Protein AF-A0A9D0AAE1-F1 (afdb_monomer)

Solvent-accessible surface area (backbone atoms only — not comparable to full-atom values): 6108 Å² total; per-residue (Å²): 136,85,83,79,56,70,68,61,56,51,55,58,54,59,68,72,68,62,83,72,85,78,76,74,81,76,76,51,32,42,63,48,77,49,79,43,79,76,50,84,90,41,72,46,78,46,79,41,51,88,58,98,74,83,57,52,73,52,74,47,78,72,99,75,62,46,80,45,76,46,56,83,88,45,45,70,37,91,86,57,73,97,72,81,91,70,90,71,112

Structure (mmCIF, N/CA/C/O backbone):
data_AF-A0A9D0AAE1-F1
#
_entry.id   AF-A0A9D0AAE1-F1
#
loop_
_atom_site.group_P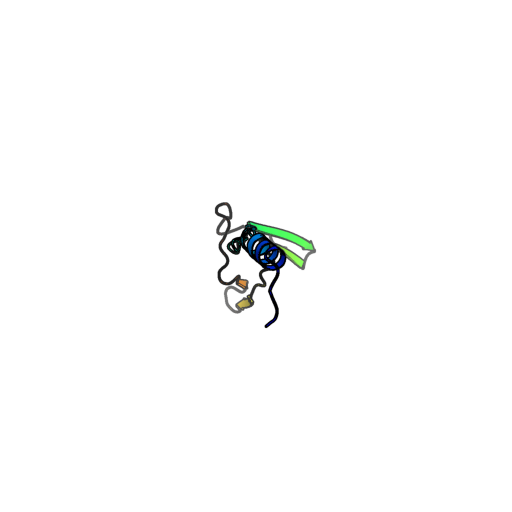DB
_atom_site.id
_atom_site.type_symbol
_atom_site.label_atom_id
_atom_site.label_alt_id
_atom_site.label_comp_id
_atom_site.label_asym_id
_atom_site.label_entity_id
_atom_site.label_seq_id
_atom_site.pdb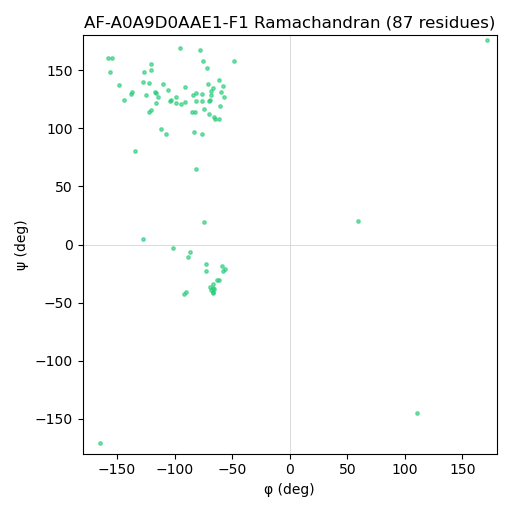x_PDB_ins_code
_atom_site.Cartn_x
_atom_site.Cartn_y
_atom_site.Cartn_z
_atom_site.occupancy
_atom_site.B_iso_or_equiv
_atom_site.auth_seq_id
_atom_site.auth_comp_id
_atom_site.auth_asym_id
_atom_site.auth_atom_id
_atom_site.pdbx_PDB_model_num
ATOM 1 N N . MET A 1 1 ? 10.880 0.834 -67.725 1.00 48.19 1 MET A N 1
ATOM 2 C CA . MET A 1 1 ? 11.644 0.398 -66.530 1.00 48.19 1 MET A CA 1
ATOM 3 C C . MET A 1 1 ? 12.053 1.647 -65.752 1.00 48.19 1 MET A C 1
ATOM 5 O O . MET A 1 1 ? 12.785 2.467 -66.292 1.00 48.19 1 MET A O 1
ATOM 9 N N . LYS A 1 2 ? 11.477 1.882 -64.564 1.00 53.44 2 LYS A N 1
ATOM 10 C CA . LYS A 1 2 ? 11.603 3.151 -63.818 1.00 53.44 2 LYS A CA 1
ATOM 11 C C . LYS A 1 2 ? 12.897 3.131 -62.994 1.00 53.44 2 LYS A C 1
ATOM 13 O O . LYS A 1 2 ? 13.035 2.295 -62.108 1.00 53.44 2 LYS A O 1
ATOM 18 N N . LYS A 1 3 ? 13.859 3.999 -63.325 1.00 58.91 3 LYS A N 1
ATOM 19 C CA . LYS A 1 3 ? 15.150 4.100 -62.623 1.00 58.91 3 LYS A CA 1
ATOM 20 C C . LYS A 1 3 ? 14.909 4.697 -61.234 1.00 58.91 3 LYS A C 1
ATOM 22 O O . LYS A 1 3 ? 14.488 5.845 -61.127 1.00 58.91 3 LYS A O 1
ATOM 27 N N . ILE A 1 4 ? 15.116 3.909 -60.184 1.00 61.81 4 ILE A N 1
ATOM 28 C CA . ILE A 1 4 ? 15.025 4.381 -58.799 1.00 61.81 4 ILE A CA 1
ATOM 29 C C . ILE A 1 4 ? 16.298 5.189 -58.513 1.00 61.81 4 ILE A C 1
ATOM 31 O O . ILE A 1 4 ? 17.405 4.704 -58.730 1.00 61.81 4 ILE A O 1
ATOM 35 N N . SER A 1 5 ? 16.133 6.447 -58.099 1.00 65.38 5 SER A N 1
ATOM 36 C CA . SER A 1 5 ? 17.237 7.367 -57.802 1.00 65.38 5 SER A CA 1
ATOM 37 C C . SER A 1 5 ? 17.991 6.911 -56.551 1.00 65.38 5 SER A C 1
ATOM 39 O O . SER A 1 5 ? 17.367 6.649 -55.523 1.00 65.38 5 SER A O 1
ATOM 41 N N . GLY A 1 6 ? 19.32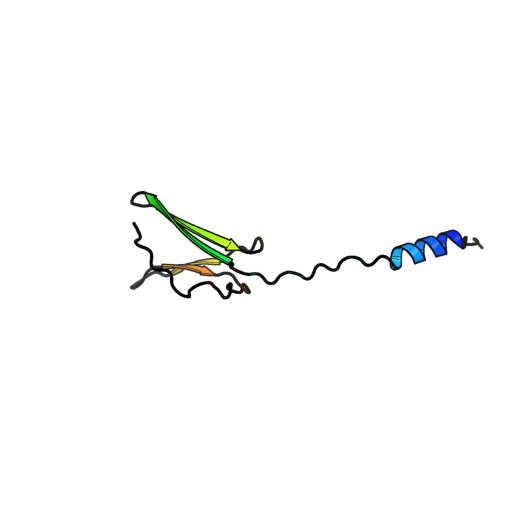7 6.869 -56.610 1.00 63.38 6 GLY A N 1
ATOM 42 C CA . GLY A 1 6 ? 20.186 6.499 -55.474 1.00 63.38 6 GLY A CA 1
ATOM 43 C C . GLY A 1 6 ? 19.969 7.362 -54.223 1.00 63.38 6 GLY A C 1
ATOM 44 O O . GLY A 1 6 ? 20.220 6.910 -53.111 1.00 63.38 6 GLY A O 1
ATOM 45 N N . SER A 1 7 ? 19.402 8.562 -54.384 1.00 62.66 7 SER A N 1
ATOM 46 C CA . SER A 1 7 ? 19.014 9.431 -53.269 1.00 62.66 7 SER A CA 1
ATOM 47 C C . SER A 1 7 ? 17.864 8.845 -52.429 1.00 62.66 7 SER A C 1
ATOM 49 O O . SER A 1 7 ? 17.875 8.957 -51.207 1.00 62.66 7 SER A O 1
ATOM 51 N N . VAL A 1 8 ? 16.923 8.122 -53.051 1.00 62.72 8 VAL A N 1
ATOM 52 C CA . VAL A 1 8 ? 15.825 7.433 -52.341 1.00 62.72 8 VAL A CA 1
ATOM 53 C C . VAL A 1 8 ? 16.363 6.259 -51.519 1.00 62.72 8 VAL A C 1
ATOM 55 O O . VAL A 1 8 ? 15.904 6.019 -50.405 1.00 62.72 8 VAL A O 1
ATOM 58 N N . PHE A 1 9 ? 17.377 5.562 -52.040 1.00 61.00 9 PHE A N 1
ATOM 59 C CA . PHE A 1 9 ? 18.035 4.463 -51.334 1.00 61.00 9 PHE A CA 1
ATOM 60 C C . PHE A 1 9 ? 18.839 4.966 -50.124 1.00 61.00 9 PHE A C 1
ATOM 62 O O . PHE A 1 9 ? 18.795 4.363 -49.055 1.00 61.00 9 PHE A O 1
ATOM 69 N N . PHE A 1 10 ? 19.505 6.117 -50.262 1.00 64.38 10 PHE A N 1
ATOM 70 C CA . PHE A 1 10 ? 20.271 6.744 -49.183 1.00 64.38 10 PHE A CA 1
ATOM 71 C C . PHE A 1 10 ? 19.380 7.227 -48.026 1.00 64.38 10 PHE A C 1
ATOM 73 O O . PHE A 1 10 ? 19.711 7.000 -46.865 1.00 64.38 10 PHE A O 1
ATOM 80 N N . PHE A 1 11 ? 18.216 7.818 -48.321 1.00 61.38 11 PHE A N 1
ATOM 81 C CA . PHE A 1 11 ? 17.255 8.232 -47.288 1.00 61.38 11 PHE A CA 1
ATOM 82 C C . PHE A 1 11 ? 16.626 7.045 -46.541 1.00 61.38 11 PHE A C 1
ATOM 84 O O . PHE A 1 11 ? 16.448 7.121 -45.326 1.00 61.38 11 PHE A O 1
ATOM 91 N N . PHE A 1 12 ? 16.338 5.935 -47.231 1.00 61.50 12 PHE A N 1
ATOM 92 C CA . PHE A 1 12 ? 15.863 4.706 -46.581 1.00 61.50 12 PHE A CA 1
ATOM 93 C C . PHE A 1 12 ? 16.926 4.082 -45.672 1.00 61.50 12 PHE A C 1
ATOM 95 O O . PHE A 1 12 ? 16.603 3.622 -44.579 1.00 61.50 12 PHE A O 1
ATOM 102 N N . PHE A 1 13 ? 18.194 4.112 -46.088 1.00 63.75 13 PHE A N 1
ATOM 103 C CA . PHE A 1 13 ? 19.299 3.619 -45.271 1.00 63.75 13 PHE A CA 1
ATOM 104 C C . PHE A 1 13 ? 19.503 4.490 -44.022 1.00 63.75 13 PHE A C 1
ATOM 106 O O . PHE A 1 13 ? 19.624 3.958 -42.921 1.00 63.75 13 PHE A O 1
ATOM 113 N N . LEU A 1 14 ? 19.424 5.820 -44.154 1.00 63.69 14 LEU A N 1
ATOM 114 C CA . LEU A 1 14 ? 19.593 6.764 -43.041 1.00 63.69 14 LEU A CA 1
ATOM 115 C C . LEU A 1 14 ? 18.509 6.622 -41.953 1.00 63.69 14 LEU A C 1
ATOM 117 O O . LEU A 1 14 ? 18.797 6.824 -40.776 1.00 63.69 14 LEU A O 1
ATOM 121 N N . LEU A 1 15 ? 17.285 6.217 -42.317 1.00 62.53 15 LEU A N 1
ATOM 122 C CA . LEU A 1 15 ? 16.193 6.010 -41.356 1.00 62.53 15 LEU A CA 1
ATOM 123 C C . LEU A 1 15 ? 16.369 4.744 -40.492 1.00 62.53 15 LEU A C 1
ATOM 125 O O . LEU A 1 15 ? 15.804 4.667 -39.406 1.00 62.53 15 LEU A O 1
ATOM 129 N N . THR A 1 16 ? 17.152 3.760 -40.951 1.00 64.62 16 THR A N 1
ATOM 130 C CA . THR A 1 16 ? 17.358 2.480 -40.238 1.00 64.62 16 THR A CA 1
ATOM 131 C C . THR A 1 16 ? 18.501 2.483 -39.221 1.00 64.62 16 THR A C 1
ATOM 133 O O . THR A 1 16 ? 18.607 1.547 -38.434 1.00 64.62 16 THR A O 1
ATOM 136 N N . ILE A 1 17 ? 19.348 3.519 -39.211 1.00 69.38 17 ILE A N 1
ATOM 137 C CA . ILE A 1 17 ? 20.556 3.581 -38.362 1.00 69.38 17 ILE A CA 1
ATOM 138 C C . ILE A 1 17 ? 20.372 4.446 -37.111 1.00 69.38 17 ILE A C 1
ATOM 140 O O . ILE A 1 17 ? 21.291 4.546 -36.302 1.00 69.38 17 ILE A O 1
ATOM 144 N N . LEU A 1 18 ? 19.211 5.086 -36.938 1.00 72.25 18 LEU A N 1
ATOM 145 C CA . LEU A 1 18 ? 18.932 5.859 -35.733 1.00 72.25 18 LEU A CA 1
ATOM 146 C C . LEU A 1 18 ? 18.659 4.887 -34.572 1.00 72.25 18 LEU A C 1
ATOM 148 O O . LEU A 1 18 ? 17.682 4.137 -34.637 1.00 72.25 18 LEU A O 1
ATOM 152 N N . PRO A 1 19 ? 19.488 4.869 -33.510 1.00 70.94 19 PRO A N 1
ATOM 153 C CA . PRO A 1 19 ? 19.211 4.056 -32.338 1.00 70.94 19 PRO A CA 1
ATOM 154 C C . PRO A 1 19 ? 17.942 4.593 -31.677 1.00 70.94 19 PRO A C 1
ATOM 156 O O . PRO A 1 19 ? 17.936 5.673 -31.086 1.00 70.94 19 PRO A O 1
ATOM 159 N N . VAL A 1 20 ? 16.849 3.842 -31.788 1.00 74.31 20 VAL A N 1
ATOM 160 C CA . VAL A 1 20 ? 15.653 4.108 -30.992 1.00 74.31 20 VAL A CA 1
ATOM 161 C C . VAL A 1 20 ? 16.014 3.745 -29.551 1.00 74.31 20 VAL A C 1
ATOM 163 O O . VAL A 1 20 ? 16.445 2.610 -29.323 1.00 74.31 20 VAL A O 1
ATOM 166 N N . PRO A 1 21 ? 15.890 4.657 -28.572 1.00 75.56 21 PRO A N 1
ATOM 167 C CA . PRO A 1 21 ? 16.089 4.285 -27.182 1.00 75.56 21 PRO A CA 1
ATOM 168 C C . PRO A 1 21 ? 15.045 3.226 -26.818 1.00 75.56 21 PRO A C 1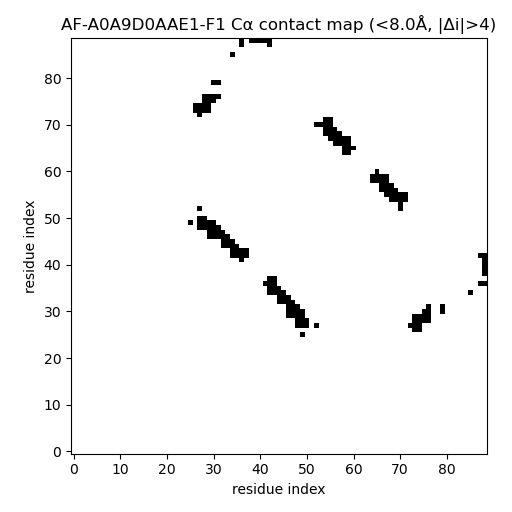
ATOM 170 O O . PRO A 1 21 ? 13.853 3.509 -26.709 1.00 75.56 21 PRO A O 1
ATOM 173 N N . VAL A 1 22 ? 15.490 1.978 -26.662 1.00 70.75 22 VAL A N 1
ATOM 174 C CA . VAL A 1 22 ? 14.667 0.914 -26.091 1.00 70.75 22 VAL A CA 1
ATOM 175 C C . VAL A 1 22 ? 14.639 1.161 -24.589 1.00 70.75 22 VAL A C 1
ATOM 177 O O . VAL A 1 22 ? 15.560 0.785 -23.865 1.00 70.75 22 VAL A O 1
ATOM 180 N N . GLN A 1 23 ? 13.597 1.846 -24.121 1.00 72.69 23 GLN A N 1
ATOM 181 C CA . GLN A 1 23 ? 13.332 1.980 -22.694 1.00 72.69 23 GLN A CA 1
ATOM 182 C C . GLN A 1 23 ? 12.997 0.583 -22.157 1.00 72.69 23 GLN A C 1
ATOM 184 O O . GLN A 1 23 ? 11.952 0.015 -22.482 1.00 72.69 23 GLN A O 1
ATOM 189 N N . ALA A 1 24 ? 13.893 0.002 -21.357 1.00 72.31 24 ALA A N 1
ATOM 190 C CA . ALA A 1 24 ? 13.574 -1.216 -20.629 1.00 72.31 24 ALA A CA 1
ATOM 191 C C . ALA A 1 24 ? 12.378 -0.936 -19.708 1.00 72.31 24 ALA A C 1
ATOM 193 O O . ALA A 1 24 ? 12.372 0.065 -18.990 1.00 72.31 24 ALA A O 1
ATOM 194 N N . ALA A 1 25 ? 11.369 -1.808 -19.732 1.00 73.25 25 ALA A N 1
ATOM 195 C CA . ALA A 1 25 ? 10.247 -1.695 -18.812 1.00 73.25 25 ALA A CA 1
ATOM 196 C C . ALA A 1 25 ? 10.773 -1.810 -17.376 1.00 73.25 25 ALA A C 1
ATOM 198 O O . ALA A 1 25 ? 11.385 -2.820 -17.009 1.00 73.25 25 ALA A O 1
ATOM 199 N N . GLU A 1 26 ? 10.567 -0.766 -16.574 1.00 81.88 26 GLU A N 1
ATOM 200 C CA . GLU A 1 26 ? 10.933 -0.804 -15.166 1.00 81.88 26 GLU A CA 1
ATOM 201 C C . GLU A 1 26 ? 10.151 -1.908 -14.453 1.00 81.88 26 GLU A C 1
ATOM 203 O O . GLU A 1 26 ? 8.971 -2.146 -14.723 1.00 81.88 26 GLU A O 1
ATOM 208 N N . LYS A 1 27 ? 10.811 -2.606 -13.525 1.00 90.75 27 LYS A N 1
ATOM 209 C CA . LYS A 1 27 ? 10.133 -3.620 -12.716 1.00 90.75 27 LYS A CA 1
ATOM 210 C C . LYS A 1 27 ? 9.145 -2.919 -11.775 1.00 90.75 27 LYS A C 1
ATOM 212 O O . LYS A 1 27 ? 9.574 -2.009 -11.058 1.00 90.75 27 LYS A O 1
ATOM 217 N N . PRO A 1 28 ? 7.868 -3.340 -11.727 1.00 94.88 28 PRO A N 1
ATOM 218 C CA . PRO A 1 28 ? 6.898 -2.764 -10.806 1.00 94.88 28 PRO A CA 1
ATOM 219 C C . PRO A 1 28 ? 7.398 -2.884 -9.368 1.00 94.88 28 PRO A C 1
ATOM 221 O O . PRO A 1 28 ? 7.772 -3.975 -8.928 1.00 94.88 28 PRO A O 1
ATOM 224 N N . THR A 1 29 ? 7.428 -1.769 -8.646 1.00 96.25 29 THR A N 1
ATOM 225 C CA . THR A 1 29 ? 7.980 -1.690 -7.292 1.00 96.25 29 THR A CA 1
ATOM 226 C C . THR A 1 29 ? 7.087 -0.835 -6.400 1.00 96.25 29 THR A C 1
ATOM 228 O O . THR A 1 29 ? 6.743 0.292 -6.755 1.00 96.25 29 THR A O 1
ATOM 231 N N . LEU A 1 30 ? 6.733 -1.368 -5.229 1.00 96.12 30 LEU A N 1
ATOM 232 C CA . LEU A 1 30 ? 6.139 -0.615 -4.129 1.00 96.12 30 LEU A CA 1
ATOM 233 C C . LEU A 1 30 ? 7.262 0.066 -3.338 1.00 96.12 30 LEU A C 1
ATOM 235 O O . LEU A 1 30 ? 8.108 -0.603 -2.743 1.00 96.12 30 LEU A O 1
ATOM 239 N N . GLU A 1 31 ? 7.287 1.394 -3.374 1.00 95.62 31 GLU A N 1
ATOM 240 C CA . GLU A 1 31 ? 8.367 2.217 -2.826 1.00 95.62 31 GLU A CA 1
ATOM 241 C C . GLU A 1 31 ? 8.135 2.593 -1.365 1.00 95.62 31 GLU A C 1
ATOM 243 O O . GLU A 1 31 ? 9.071 2.589 -0.565 1.00 95.62 31 GLU A O 1
ATOM 248 N N . SER A 1 32 ? 6.895 2.934 -1.015 1.00 95.44 32 SER A N 1
ATOM 249 C CA . SER A 1 32 ? 6.525 3.283 0.352 1.00 95.44 32 SER A CA 1
ATOM 250 C C . SER A 1 32 ? 5.032 3.116 0.612 1.00 95.44 32 SER A C 1
ATOM 252 O O . SER A 1 32 ? 4.205 3.097 -0.305 1.00 95.44 32 SER A O 1
ATOM 254 N N . ILE A 1 33 ? 4.703 3.013 1.897 1.00 94.69 33 ILE A N 1
ATOM 255 C CA . ILE A 1 33 ? 3.341 3.031 2.420 1.00 94.69 33 ILE A CA 1
ATOM 256 C C . ILE A 1 33 ? 3.291 4.143 3.462 1.00 94.69 33 ILE A C 1
ATOM 258 O O . ILE A 1 33 ? 4.139 4.189 4.354 1.00 94.69 33 ILE A O 1
ATOM 262 N N . THR A 1 34 ? 2.320 5.042 3.350 1.00 93.06 34 THR A N 1
ATOM 263 C CA . THR A 1 34 ? 2.055 6.058 4.371 1.00 93.06 34 THR A CA 1
ATOM 264 C C . THR A 1 34 ? 0.643 5.920 4.903 1.00 93.06 34 THR A C 1
ATOM 266 O O . THR A 1 34 ? -0.267 5.466 4.208 1.00 93.06 34 THR A O 1
ATOM 269 N N . PHE A 1 35 ? 0.475 6.310 6.159 1.00 92.38 35 PHE A N 1
ATOM 270 C CA . PHE A 1 35 ? -0.776 6.214 6.886 1.00 92.38 35 PHE A CA 1
ATOM 271 C C . PHE A 1 35 ? -1.128 7.580 7.475 1.00 92.38 35 PHE A C 1
ATOM 273 O O . PHE A 1 35 ? -0.248 8.297 7.954 1.00 92.38 35 PHE A O 1
ATOM 280 N N . LYS A 1 36 ? -2.409 7.943 7.429 1.00 92.06 36 LYS A N 1
ATOM 281 C CA . LYS A 1 36 ? -2.930 9.166 8.035 1.00 92.06 36 LYS A CA 1
ATOM 282 C C . LYS A 1 36 ? -4.321 8.921 8.608 1.00 92.06 36 LYS A C 1
ATOM 284 O O . LYS A 1 36 ? -5.235 8.579 7.861 1.00 92.06 36 LYS A O 1
ATOM 289 N N . THR A 1 37 ? -4.503 9.197 9.894 1.00 92.06 37 THR A N 1
ATOM 290 C CA . THR A 1 37 ? -5.836 9.327 10.494 1.00 92.06 37 THR A CA 1
ATOM 291 C C . THR A 1 37 ? -6.497 10.597 9.965 1.00 92.06 37 THR A C 1
ATOM 293 O O . THR A 1 37 ? -5.915 11.684 10.031 1.00 92.06 37 THR A O 1
ATOM 296 N N . LEU A 1 38 ? -7.687 10.466 9.383 1.00 90.31 38 LEU A N 1
ATOM 297 C CA . LEU A 1 38 ? -8.470 11.598 8.887 1.00 90.31 38 LEU A CA 1
ATOM 298 C C . LEU A 1 38 ? -9.425 12.111 9.972 1.00 90.31 38 LEU A C 1
ATOM 300 O O . LEU A 1 38 ? -9.539 13.320 10.157 1.00 90.31 38 LEU A O 1
ATOM 304 N N . ASP A 1 39 ? -10.071 11.192 10.691 1.00 89.88 39 ASP A N 1
ATOM 305 C CA . ASP A 1 39 ? -10.948 11.434 11.843 1.00 89.88 39 ASP A CA 1
ATOM 306 C C . ASP A 1 39 ? -11.183 10.123 12.617 1.00 89.88 39 ASP A C 1
ATOM 308 O O . ASP A 1 39 ? -10.551 9.110 12.325 1.00 89.88 39 ASP A O 1
ATOM 312 N N . THR A 1 40 ? -12.106 10.133 13.585 1.00 86.69 40 THR A N 1
ATOM 313 C CA . THR A 1 40 ? -12.429 8.996 14.464 1.00 86.69 40 THR A CA 1
ATOM 314 C C . THR A 1 40 ? -12.885 7.725 13.755 1.00 86.69 40 THR A C 1
ATOM 316 O O . THR A 1 40 ? -12.867 6.675 14.378 1.00 86.69 40 THR A O 1
ATOM 319 N N . ASN A 1 41 ? -13.322 7.783 12.495 1.00 89.06 41 ASN A N 1
ATOM 320 C CA . ASN A 1 41 ? -13.809 6.599 11.780 1.00 89.06 41 ASN A CA 1
ATOM 321 C C . ASN A 1 41 ? -13.129 6.396 10.423 1.00 89.06 41 ASN A C 1
ATOM 323 O O . ASN A 1 41 ? -13.548 5.530 9.649 1.00 89.06 41 ASN A O 1
ATOM 327 N N . ARG A 1 42 ? -12.137 7.224 10.078 1.00 91.44 42 ARG A N 1
ATOM 328 C CA . ARG A 1 42 ? -11.524 7.206 8.752 1.00 91.44 42 ARG A CA 1
ATOM 329 C C . ARG A 1 42 ? -10.020 7.315 8.824 1.00 91.44 42 ARG A C 1
ATOM 331 O O . ARG A 1 42 ? -9.452 8.243 9.397 1.00 91.44 42 ARG A O 1
ATOM 338 N N . GLU A 1 43 ? -9.396 6.415 8.089 1.00 92.44 43 GLU A N 1
ATOM 339 C CA . GLU A 1 43 ? -7.962 6.352 7.892 1.00 92.44 43 GLU A CA 1
ATOM 340 C C . GLU A 1 43 ? -7.661 6.335 6.396 1.00 92.44 43 GLU A C 1
ATOM 342 O O . GLU A 1 43 ? -8.425 5.801 5.587 1.00 92.44 43 GLU A O 1
ATOM 347 N N . GLN A 1 44 ? -6.527 6.915 6.024 1.00 93.56 44 GLN A N 1
ATOM 348 C CA . GLN A 1 44 ? -6.010 6.885 4.668 1.00 93.56 44 GLN A CA 1
ATOM 349 C C . GLN A 1 44 ? -4.685 6.131 4.643 1.00 93.56 44 GLN A C 1
ATOM 351 O O . GLN A 1 44 ? -3.709 6.552 5.262 1.00 93.56 44 GLN A O 1
ATOM 356 N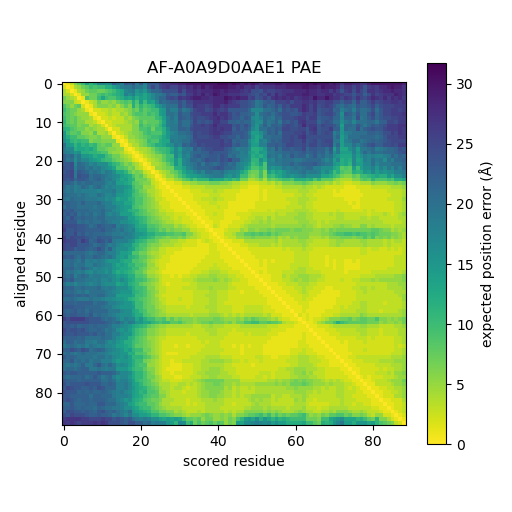 N . VAL A 1 45 ? -4.639 5.065 3.847 1.00 94.31 45 VAL A N 1
ATOM 357 C CA . VAL A 1 45 ? -3.408 4.355 3.486 1.00 94.31 45 VAL A CA 1
ATOM 358 C C . VAL A 1 45 ? -3.040 4.746 2.059 1.00 94.31 45 VAL A C 1
ATOM 360 O O . VAL A 1 45 ? -3.850 4.595 1.146 1.00 94.31 45 VAL A O 1
ATOM 363 N N . THR A 1 46 ? -1.830 5.264 1.854 1.00 95.38 46 THR A N 1
ATOM 364 C CA . THR A 1 46 ? -1.331 5.664 0.531 1.00 95.38 46 THR A CA 1
ATOM 365 C C . THR A 1 46 ? -0.157 4.780 0.136 1.00 95.38 46 THR A C 1
ATOM 367 O O . THR A 1 46 ? 0.817 4.668 0.876 1.00 95.38 46 THR A O 1
ATOM 370 N N . PHE A 1 47 ? -0.242 4.178 -1.048 1.00 95.94 47 PHE A N 1
ATOM 371 C CA . PHE A 1 47 ? 0.808 3.346 -1.631 1.00 95.94 47 PHE A CA 1
ATOM 372 C C . PHE A 1 47 ? 1.537 4.145 -2.713 1.00 95.94 47 PHE A C 1
ATOM 374 O O . PHE A 1 47 ? 0.899 4.633 -3.647 1.00 95.94 47 PHE A O 1
ATOM 381 N N . LYS A 1 48 ? 2.862 4.274 -2.611 1.00 96.31 48 LYS A N 1
ATOM 382 C CA . LYS A 1 48 ? 3.691 4.890 -3.654 1.00 96.31 48 LYS A CA 1
ATOM 383 C C . LYS A 1 48 ? 4.333 3.799 -4.502 1.00 96.31 48 LYS A C 1
ATOM 385 O O . LYS A 1 48 ? 5.069 2.973 -3.972 1.00 96.31 48 LYS A O 1
ATOM 390 N N . LEU A 1 49 ? 4.079 3.808 -5.807 1.00 96.44 49 LEU A N 1
ATOM 391 C CA . LEU A 1 49 ? 4.673 2.876 -6.765 1.00 96.44 49 LEU A CA 1
ATOM 392 C C . LEU A 1 49 ? 5.455 3.637 -7.838 1.00 96.44 49 LEU A C 1
ATOM 394 O O . LEU A 1 49 ? 5.115 4.779 -8.145 1.00 96.44 49 LEU A O 1
ATOM 398 N N . ASN A 1 50 ? 6.434 2.985 -8.467 1.00 95.25 50 ASN A N 1
ATOM 399 C CA . ASN A 1 50 ? 7.203 3.546 -9.592 1.00 95.25 50 ASN A CA 1
ATOM 400 C C . ASN A 1 50 ? 6.422 3.587 -10.925 1.00 95.25 50 ASN A C 1
ATOM 402 O O . ASN A 1 50 ? 7.000 3.62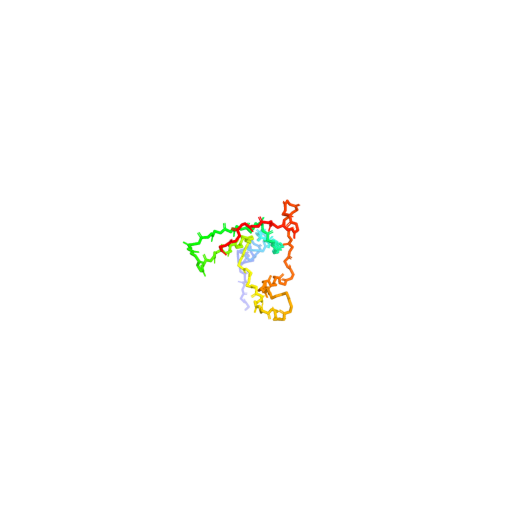6 -12.006 1.00 95.25 50 ASN A O 1
ATOM 406 N N . GLY A 1 51 ? 5.095 3.517 -10.870 1.00 92.88 51 GLY A N 1
ATOM 407 C CA . GLY A 1 51 ? 4.223 3.490 -12.034 1.00 92.88 51 GLY A CA 1
ATOM 408 C C . GLY A 1 51 ? 2.783 3.185 -11.645 1.00 92.88 51 GLY A C 1
ATOM 409 O O . GLY A 1 51 ? 2.463 2.927 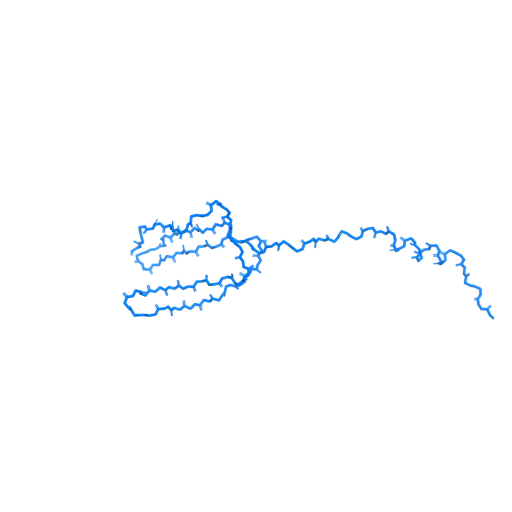-10.483 1.00 92.88 51 GLY A O 1
ATOM 410 N N . THR A 1 52 ? 1.889 3.215 -12.628 1.00 92.31 52 THR A N 1
ATOM 411 C CA . THR A 1 52 ? 0.472 2.919 -12.410 1.00 92.31 52 THR A CA 1
ATOM 412 C C . THR A 1 52 ? 0.240 1.410 -12.429 1.00 92.31 52 THR A C 1
ATOM 414 O O . THR A 1 52 ? 0.070 0.813 -13.490 1.00 92.31 52 THR A O 1
ATOM 417 N N . TYR A 1 53 ? 0.196 0.793 -11.246 1.00 93.81 53 TYR A N 1
ATOM 418 C CA . TYR A 1 53 ? -0.121 -0.629 -11.084 1.00 93.81 53 TYR A CA 1
ATOM 419 C C . TYR A 1 53 ? -1.330 -0.792 -10.166 1.00 93.81 53 TYR A C 1
ATOM 421 O O . TYR A 1 53 ? -1.282 -0.452 -8.985 1.00 93.81 53 TYR A O 1
ATOM 429 N N . ILE A 1 54 ? -2.429 -1.292 -10.728 1.00 93.31 54 ILE A N 1
ATOM 430 C CA . ILE A 1 54 ? -3.707 -1.405 -10.023 1.00 93.31 54 ILE A CA 1
ATOM 431 C C . ILE A 1 54 ? -3.686 -2.666 -9.144 1.00 93.31 54 ILE A C 1
ATOM 433 O O . ILE A 1 54 ? -3.471 -3.760 -9.678 1.00 93.31 54 ILE A O 1
ATOM 437 N N . PRO A 1 55 ? -3.912 -2.551 -7.821 1.00 96.94 55 PRO A N 1
ATOM 438 C CA . PRO A 1 55 ? -3.984 -3.714 -6.953 1.00 96.94 55 PRO A CA 1
ATOM 439 C C . PRO A 1 55 ? -5.302 -4.468 -7.130 1.00 96.94 55 PRO A C 1
ATOM 441 O O . PRO A 1 55 ? -6.333 -3.908 -7.506 1.00 96.94 55 PRO A O 1
ATOM 444 N N . LYS A 1 56 ? -5.290 -5.745 -6.761 1.00 97.75 56 LYS A N 1
ATOM 445 C CA . LYS A 1 56 ? -6.507 -6.476 -6.412 1.00 97.75 56 LYS A CA 1
ATOM 446 C C . LYS A 1 56 ? -6.828 -6.197 -4.949 1.00 97.75 56 LYS A C 1
ATOM 448 O O . LYS A 1 56 ? -5.977 -6.393 -4.084 1.00 97.75 56 LYS A O 1
ATOM 453 N N . THR A 1 57 ? -8.061 -5.790 -4.666 1.00 97.62 57 THR A N 1
ATOM 454 C CA . THR A 1 57 ? -8.495 -5.454 -3.305 1.00 97.62 57 THR A CA 1
ATOM 455 C C . THR A 1 57 ? -9.602 -6.386 -2.846 1.00 97.62 57 THR A C 1
ATOM 457 O O . THR A 1 57 ? -10.577 -6.601 -3.565 1.00 97.62 57 THR A O 1
ATOM 460 N N . PHE A 1 58 ? -9.463 -6.941 -1.644 1.00 97.81 58 PHE A N 1
ATOM 461 C CA . PHE A 1 58 ? -10.482 -7.797 -1.039 1.00 97.81 58 PHE A CA 1
ATOM 462 C C . PHE A 1 58 ? -10.393 -7.791 0.490 1.00 97.81 58 PHE A C 1
ATOM 464 O O . PHE A 1 58 ? -9.370 -7.432 1.071 1.00 97.81 58 PHE A O 1
ATOM 471 N N . ALA A 1 59 ? -11.479 -8.199 1.147 1.00 97.81 59 ALA A N 1
ATOM 472 C CA . ALA A 1 59 ? -11.552 -8.309 2.599 1.00 97.81 59 ALA A CA 1
ATOM 473 C C . ALA A 1 59 ? -11.511 -9.776 3.039 1.00 97.81 59 ALA A C 1
ATOM 475 O O . ALA A 1 59 ? -12.260 -10.611 2.529 1.00 97.81 59 ALA A O 1
ATOM 476 N N . ILE A 1 60 ? -10.678 -10.075 4.033 1.00 97.62 60 ILE A N 1
ATOM 477 C CA . ILE A 1 60 ? -10.704 -11.339 4.769 1.00 97.62 60 ILE A CA 1
ATOM 478 C C . ILE A 1 60 ? -11.559 -11.114 6.017 1.00 97.62 60 ILE A C 1
ATOM 480 O O . ILE A 1 60 ? -11.258 -10.239 6.827 1.00 97.62 60 ILE A O 1
ATOM 484 N N . LYS A 1 61 ? -12.635 -11.893 6.160 1.00 96.44 61 LYS A N 1
ATOM 485 C CA . LYS A 1 61 ? -13.559 -11.849 7.308 1.00 96.44 61 LYS A CA 1
ATOM 486 C C . LYS A 1 61 ? -13.174 -12.899 8.364 1.00 96.44 61 LYS A C 1
ATOM 488 O O . LYS A 1 61 ? -12.383 -13.798 8.085 1.00 96.44 61 LYS A O 1
ATOM 493 N N . GLY A 1 62 ? -13.771 -12.827 9.557 1.00 96.25 62 GLY A N 1
ATOM 494 C CA . GLY A 1 62 ? -13.628 -13.836 10.617 1.00 96.25 62 GLY A CA 1
ATOM 495 C C . GLY A 1 62 ? -12.832 -13.340 11.827 1.00 96.25 62 GLY A C 1
ATOM 496 O O . GLY A 1 62 ? -12.930 -12.173 12.186 1.00 96.25 62 GLY A O 1
ATOM 497 N N . LYS A 1 63 ? -12.054 -14.232 12.461 1.00 94.38 63 LYS A N 1
ATOM 498 C CA . LYS A 1 63 ? -11.369 -13.982 13.749 1.00 94.38 63 LYS A CA 1
ATOM 499 C C . LYS A 1 63 ? -10.344 -12.837 13.716 1.00 94.38 63 LYS A C 1
ATOM 501 O O . LYS A 1 63 ? -10.117 -12.207 14.739 1.00 94.38 63 LYS A O 1
ATOM 506 N N . ASN A 1 64 ? -9.708 -12.593 12.571 1.00 94.44 64 ASN A N 1
ATOM 507 C CA . ASN A 1 64 ? -8.740 -11.509 12.383 1.00 94.44 64 ASN A CA 1
ATOM 508 C C . ASN A 1 64 ? -9.047 -10.787 11.056 1.00 94.44 64 ASN A C 1
ATOM 510 O O . ASN A 1 64 ? -8.471 -11.148 10.018 1.00 94.44 64 ASN A O 1
ATOM 514 N N . PRO A 1 65 ? -10.044 -9.883 11.057 1.00 96.00 65 PRO A N 1
ATOM 515 C CA . PRO A 1 65 ? -10.518 -9.233 9.847 1.00 96.00 65 PRO A CA 1
ATOM 516 C C . PRO A 1 65 ? -9.485 -8.236 9.317 1.00 96.00 65 PRO A C 1
ATOM 518 O O . PRO A 1 65 ? -8.870 -7.499 10.080 1.00 96.00 65 PRO A O 1
ATOM 521 N N . ARG A 1 66 ? -9.293 -8.209 7.995 1.00 95.62 66 ARG A N 1
ATOM 522 C CA . ARG A 1 66 ? -8.311 -7.331 7.337 1.00 95.62 66 ARG A CA 1
ATOM 523 C C . ARG A 1 66 ? -8.671 -7.058 5.885 1.00 95.62 66 ARG A C 1
ATOM 525 O O . ARG A 1 66 ? -9.222 -7.926 5.205 1.00 95.62 66 ARG A O 1
ATOM 532 N N . VAL A 1 67 ? -8.311 -5.872 5.409 1.00 95.38 67 VAL A N 1
ATOM 533 C CA . VAL A 1 67 ? -8.327 -5.519 3.984 1.00 95.38 67 VAL A CA 1
ATOM 534 C C . VAL A 1 67 ? -6.964 -5.855 3.388 1.00 95.38 67 VAL A C 1
ATOM 536 O O . VAL A 1 67 ? -5.932 -5.580 3.995 1.00 95.38 67 VAL A O 1
ATOM 539 N N . VAL A 1 68 ? -6.958 -6.474 2.212 1.00 96.69 68 VAL A N 1
ATOM 540 C CA . VAL A 1 68 ? -5.747 -6.862 1.488 1.00 96.69 68 VAL A CA 1
ATOM 541 C C . VAL A 1 68 ? -5.686 -6.095 0.173 1.00 96.69 68 VAL A C 1
ATOM 543 O O . VAL A 1 68 ? -6.658 -6.087 -0.583 1.00 96.69 68 VAL A O 1
ATOM 546 N N . PHE A 1 69 ? -4.532 -5.485 -0.093 1.00 97.12 69 PHE A N 1
ATOM 547 C CA . PHE A 1 69 ? -4.165 -4.884 -1.375 1.00 97.12 69 PHE A CA 1
ATOM 548 C C . PHE A 1 69 ? -3.041 -5.729 -1.985 1.00 97.12 69 PHE A C 1
ATOM 550 O O . PHE A 1 69 ? -1.887 -5.621 -1.577 1.00 97.12 69 PHE A O 1
ATOM 557 N N . ASP A 1 70 ? -3.387 -6.617 -2.914 1.00 96.62 70 ASP A N 1
ATOM 558 C CA . ASP A 1 70 ? -2.435 -7.479 -3.618 1.00 96.62 70 ASP A CA 1
ATOM 559 C C . ASP A 1 70 ? -1.960 -6.786 -4.900 1.00 96.62 70 ASP A C 1
ATOM 561 O O . ASP A 1 70 ? -2.777 -6.427 -5.747 1.00 96.62 70 ASP A O 1
ATOM 565 N N . PHE A 1 71 ? -0.648 -6.599 -5.046 1.00 96.00 71 PHE A N 1
ATOM 566 C CA . PHE A 1 71 ? -0.013 -6.007 -6.225 1.00 96.00 71 PHE A CA 1
ATOM 567 C C . PHE A 1 71 ? 0.717 -7.111 -7.018 1.00 96.00 71 PHE A C 1
ATOM 569 O O . PHE A 1 71 ? 1.863 -7.446 -6.701 1.00 96.00 71 PHE A O 1
ATOM 576 N N . PRO A 1 72 ? 0.093 -7.706 -8.055 1.00 94.38 72 PRO A N 1
ATOM 577 C CA . PRO A 1 72 ? 0.658 -8.868 -8.732 1.00 94.38 72 PRO A CA 1
ATOM 578 C C . PRO A 1 72 ? 1.947 -8.525 -9.474 1.00 94.38 72 PRO A C 1
ATOM 580 O O . PRO A 1 72 ? 1.991 -7.561 -10.234 1.00 94.38 72 PRO A O 1
ATOM 583 N N . LYS A 1 73 ? 2.968 -9.378 -9.331 1.00 93.69 73 LYS A N 1
ATOM 584 C CA . LYS A 1 73 ? 4.290 -9.207 -9.970 1.00 93.69 73 LYS A CA 1
ATOM 585 C C . LYS A 1 73 ? 5.006 -7.904 -9.571 1.00 93.69 73 LYS A C 1
ATOM 587 O O . LYS A 1 73 ? 5.925 -7.483 -10.273 1.00 93.69 73 LYS A O 1
ATOM 592 N N . THR A 1 74 ? 4.622 -7.306 -8.445 1.00 95.50 74 THR A N 1
ATOM 593 C CA . THR A 1 74 ? 5.250 -6.103 -7.897 1.00 95.50 74 THR A CA 1
ATOM 594 C C . THR A 1 74 ? 6.238 -6.481 -6.804 1.00 95.50 74 THR A C 1
ATOM 596 O O . THR A 1 74 ? 5.909 -7.210 -5.870 1.00 95.50 74 THR A O 1
ATOM 599 N N . GLY A 1 75 ? 7.473 -6.004 -6.942 1.00 94.75 75 GLY A N 1
ATOM 600 C CA . GLY A 1 75 ? 8.486 -6.104 -5.901 1.00 94.75 75 GLY A CA 1
ATOM 601 C C . GLY A 1 75 ? 8.270 -5.064 -4.804 1.00 94.75 75 GLY A C 1
ATOM 602 O O . GLY A 1 75 ? 7.518 -4.106 -4.960 1.00 94.75 75 GLY A O 1
ATOM 603 N N . ILE A 1 76 ? 8.976 -5.23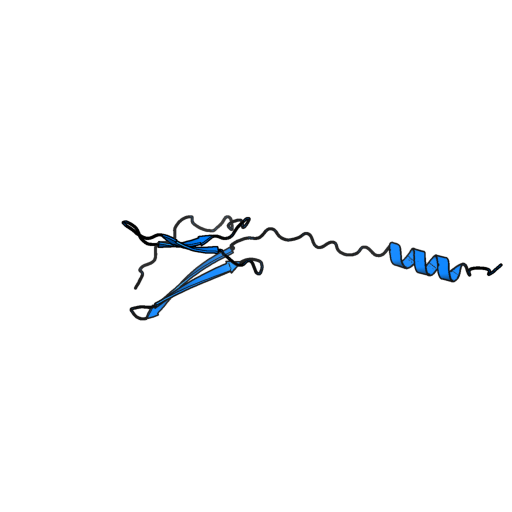1 -3.694 1.00 94.31 76 ILE A N 1
ATOM 604 C CA . ILE A 1 76 ? 8.989 -4.278 -2.585 1.00 94.31 76 ILE A CA 1
ATOM 605 C C . ILE A 1 76 ? 10.368 -3.615 -2.539 1.00 94.31 76 ILE A C 1
ATOM 607 O O . ILE A 1 76 ? 11.387 -4.291 -2.720 1.00 94.31 76 ILE A O 1
ATOM 611 N N . ALA A 1 77 ? 10.418 -2.302 -2.306 1.00 94.38 77 ALA A N 1
ATOM 612 C CA . ALA A 1 77 ? 11.678 -1.600 -2.093 1.00 94.38 77 ALA A CA 1
ATOM 613 C C . ALA A 1 77 ? 12.437 -2.201 -0.900 1.00 94.38 77 ALA A C 1
ATOM 615 O O . ALA A 1 77 ? 11.865 -2.460 0.154 1.00 94.38 77 ALA A O 1
ATOM 616 N N . ARG A 1 78 ? 13.754 -2.391 -1.045 1.00 91.62 78 ARG A N 1
ATOM 617 C CA . ARG A 1 78 ? 14.598 -3.075 -0.039 1.00 91.62 78 ARG A CA 1
ATOM 618 C C . ARG A 1 78 ? 14.566 -2.433 1.350 1.00 91.62 78 ARG A C 1
ATOM 620 O O . ARG A 1 78 ? 14.899 -3.086 2.329 1.00 91.62 78 ARG A O 1
ATOM 627 N N . THR A 1 79 ? 14.217 -1.155 1.419 1.00 90.50 79 THR A N 1
ATOM 628 C CA . THR A 1 79 ? 14.140 -0.359 2.646 1.00 90.50 79 THR A CA 1
ATOM 629 C C . THR A 1 79 ? 12.794 -0.472 3.360 1.00 90.50 79 THR A C 1
ATOM 631 O O . THR A 1 79 ? 12.648 0.082 4.446 1.00 90.50 79 THR A O 1
ATOM 634 N N . MET A 1 80 ? 11.798 -1.137 2.769 1.00 90.94 80 MET A N 1
ATOM 635 C CA . MET A 1 80 ? 10.456 -1.206 3.336 1.00 90.94 80 MET A CA 1
ATOM 636 C C . MET A 1 80 ? 10.381 -2.283 4.429 1.00 90.94 80 MET A C 1
ATOM 638 O O . MET A 1 80 ? 10.797 -3.420 4.194 1.00 90.94 80 MET A O 1
ATOM 642 N N . PRO A 1 81 ? 9.840 -1.966 5.617 1.00 90.44 81 PRO A N 1
ATOM 643 C CA . PRO A 1 81 ? 9.643 -2.961 6.660 1.00 90.44 81 PRO A CA 1
ATOM 644 C C . PRO A 1 81 ? 8.506 -3.927 6.293 1.00 90.44 81 PRO A C 1
ATOM 646 O O . PRO A 1 81 ? 7.546 -3.559 5.617 1.00 90.44 81 PRO A O 1
ATOM 649 N N . ASN A 1 82 ? 8.576 -5.158 6.805 1.00 90.00 82 ASN A N 1
ATOM 650 C CA . ASN A 1 82 ? 7.519 -6.164 6.624 1.00 90.00 82 ASN A CA 1
ATOM 651 C C . ASN A 1 82 ? 6.254 -5.872 7.454 1.00 90.00 82 ASN A C 1
ATOM 653 O O . ASN A 1 82 ? 5.209 -6.470 7.210 1.00 90.00 82 ASN A O 1
ATOM 657 N N . SER A 1 83 ? 6.359 -4.998 8.458 1.00 91.38 83 SER A N 1
ATOM 658 C CA . SER A 1 83 ? 5.255 -4.570 9.315 1.00 91.38 83 SER A CA 1
ATOM 659 C C . SER A 1 83 ? 5.481 -3.131 9.762 1.00 91.38 83 SER A C 1
ATOM 661 O O . SER A 1 83 ? 6.599 -2.762 10.123 1.00 91.38 83 SER A O 1
ATOM 663 N N . ILE A 1 84 ? 4.418 -2.334 9.742 1.00 89.38 84 ILE A N 1
ATOM 664 C CA . ILE A 1 84 ? 4.389 -0.969 10.261 1.00 89.38 84 ILE A CA 1
ATOM 665 C C . ILE A 1 84 ? 3.310 -0.963 11.334 1.00 89.38 84 ILE A C 1
ATOM 667 O O . ILE A 1 84 ? 2.144 -1.210 11.033 1.00 89.38 84 ILE A O 1
ATOM 671 N N . GLN A 1 85 ? 3.704 -0.726 12.581 1.00 90.38 85 GLN A N 1
ATOM 672 C CA . GLN A 1 85 ? 2.740 -0.519 13.650 1.00 90.38 85 GLN A CA 1
ATOM 673 C C . GLN A 1 85 ? 2.172 0.894 13.524 1.00 90.38 85 GLN A C 1
ATOM 675 O O . GLN A 1 85 ? 2.923 1.859 13.391 1.00 90.38 85 GLN A O 1
ATOM 680 N N . THR A 1 86 ? 0.848 0.994 13.543 1.00 86.25 86 THR A N 1
ATOM 681 C CA . THR A 1 86 ? 0.120 2.260 13.514 1.00 86.25 86 THR A CA 1
ATOM 682 C C . THR A 1 86 ? -0.767 2.338 14.748 1.00 86.25 86 THR A C 1
ATOM 684 O O . THR A 1 86 ? -1.409 1.350 15.108 1.00 86.25 86 THR A O 1
ATOM 687 N N . ASP A 1 87 ? -0.835 3.509 15.370 1.00 83.00 87 ASP A N 1
ATOM 688 C CA . ASP A 1 87 ? -1.780 3.800 16.451 1.00 83.00 87 ASP A CA 1
ATOM 689 C C . ASP A 1 87 ? -3.138 4.148 15.830 1.00 83.00 87 ASP A C 1
ATOM 691 O O . ASP A 1 87 ? -3.550 5.305 15.848 1.00 83.00 87 ASP A O 1
ATOM 695 N N . GLY A 1 88 ? -3.755 3.169 15.157 1.00 73.44 88 GLY A N 1
ATOM 696 C CA . GLY A 1 88 ? -5.012 3.354 14.424 1.00 73.44 88 GLY A CA 1
ATOM 697 C C . GLY A 1 88 ? -6.094 4.070 15.247 1.00 73.44 88 GLY A C 1
ATOM 698 O O . GLY A 1 88 ? -6.026 4.101 16.477 1.00 73.44 88 GLY A O 1
ATOM 699 N N . ALA A 1 89 ? -7.057 4.674 14.550 1.00 63.75 89 ALA A N 1
ATOM 700 C CA . ALA A 1 89 ? -8.157 5.439 15.144 1.00 63.75 89 ALA A CA 1
ATOM 701 C C . ALA A 1 89 ? -9.068 4.597 16.053 1.00 63.75 89 ALA A C 1
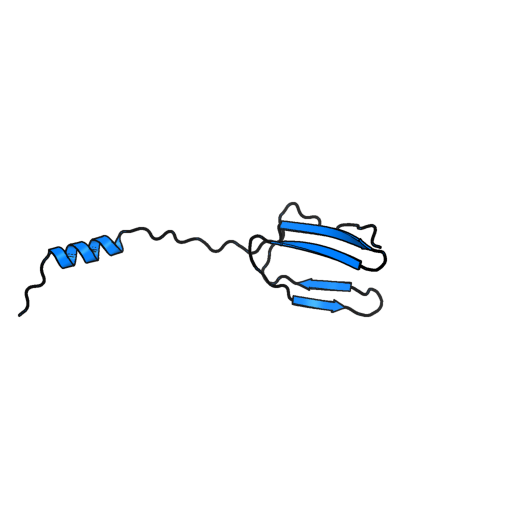ATOM 703 O O . ALA A 1 89 ? -9.297 3.402 15.746 1.00 63.75 89 ALA A O 1
#

Radius of gyration: 25.69 Å; Cα contacts (8 Å, |Δi|>4): 92; chains: 1; bounding box: 34×26×83 Å

pLDDT: mean 84.99, std 13.65, range [48.19, 97.81]

Secondary structure (DSSP, 8-state):
-----HHHHHHHHHHHSS-----PPPPPEEEEEEEEEEETTEEEEEEEESS--PPEEEEE-SSS-EEEEE-TT-EE-TT--S-------

Mean predicted aligned error: 10.19 Å

Foldseek 3Di:
DDDDDVVVVVVVVVVVPDDDPPPDPDQKEFEDWDKDDPDPVDIDIDTDIPDDFAFDWDWDDDDDTDIDTHGPRYYYDPPYDPDDDDPYD

Sequence (89 aa):
MKKISGSVFFFFFLLTILPVPVQAAEKPTLESITFKTLDTNREQVTFKLNGTYIPKTFAIKGKNPRVVFDFPKTGIARTMPNSIQTDGA